Protein AF-A0A540KJJ9-F1 (afdb_monomer)

Mean predicted aligned error: 3.48 Å

Solvent-accessible surface area (backbone atoms only — not comparable to full-atom values): 4066 Å² total; per-residue (Å²): 139,85,90,86,86,88,87,81,93,78,87,77,96,73,62,94,82,57,53,62,90,62,44,50,59,56,52,51,47,53,52,52,30,50,50,54,36,52,54,36,53,74,70,66,48,56,70,67,62,36,53,50,53,31,50,54,51,52,55,66,79,75,112

Organism: Malus baccata (NCBI:txid106549)

Nearest PDB structures (foldseek):
  2gez-assembly1_A  TM=9.988E-01  e=2.755E-05  Lupinus luteus
  8bqo-assembly1_AAA  TM=9.185E-01  e=2.141E-01  Escherichia coli
  7qsf-assembly1_CCC  TM=8.978E-01  e=1.887E-01  Escherichia coli
  7w59-assembly1_U  TM=6.824E-01  e=2.209E+00  Homo sapiens

pLDDT: mean 92.71, std 10.4, range [51.25, 98.5]

Structure (mmCIF, N/CA/C/O backbone):
data_AF-A0A540KJJ9-F1
#
_entry.id   AF-A0A540KJJ9-F1
#
loop_
_atom_site.group_PDB
_atom_site.id
_atom_site.type_symbol
_atom_site.label_atom_id
_atom_site.label_alt_id
_atom_site.label_comp_id
_atom_site.label_asym_id
_atom_site.la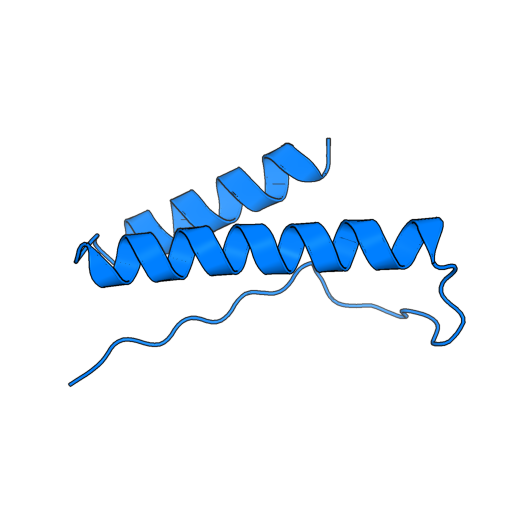bel_entity_id
_atom_site.label_seq_id
_atom_site.pdbx_PDB_ins_code
_atom_site.Cartn_x
_atom_site.Cartn_y
_atom_site.Cartn_z
_atom_site.occupancy
_atom_site.B_iso_or_equiv
_atom_site.auth_seq_id
_atom_site.auth_comp_id
_atom_site.auth_asym_id
_atom_site.auth_atom_id
_atom_site.pdbx_PDB_model_num
ATOM 1 N N . MET A 1 1 ? -18.529 -4.174 11.974 1.00 63.34 1 MET A N 1
ATOM 2 C CA . MET A 1 1 ? -17.905 -3.282 10.969 1.00 63.34 1 MET A CA 1
ATOM 3 C C . MET A 1 1 ? -16.428 -3.637 10.899 1.00 63.34 1 MET A C 1
ATOM 5 O O . MET A 1 1 ? -15.884 -3.976 11.940 1.00 63.34 1 MET A O 1
ATOM 9 N N . GLY A 1 2 ? -15.827 -3.660 9.707 1.00 90.94 2 GLY A N 1
ATOM 10 C CA . GLY A 1 2 ? -14.415 -4.018 9.500 1.00 90.94 2 GLY A CA 1
ATOM 11 C C . GLY A 1 2 ? -13.578 -2.816 9.062 1.00 90.94 2 GLY A C 1
ATOM 12 O O . GLY A 1 2 ? -14.136 -1.771 8.731 1.00 90.94 2 GLY A O 1
ATOM 13 N N . TRP A 1 3 ? -12.256 -2.966 9.064 1.00 96.81 3 TRP A N 1
ATOM 14 C CA . TRP A 1 3 ? -11.326 -1.965 8.543 1.00 96.81 3 TRP A CA 1
ATOM 15 C C . TRP A 1 3 ? -11.095 -2.146 7.038 1.00 96.81 3 TRP A C 1
ATOM 17 O O . TRP A 1 3 ? -11.319 -3.219 6.479 1.00 96.81 3 TRP A O 1
ATOM 27 N N . ALA A 1 4 ? -10.617 -1.086 6.392 1.00 97.56 4 ALA A N 1
ATOM 28 C CA . ALA A 1 4 ? -10.103 -1.104 5.030 1.00 97.56 4 ALA A CA 1
ATOM 29 C C . ALA A 1 4 ? -8.888 -0.174 4.954 1.00 97.56 4 ALA A C 1
ATOM 31 O O . ALA A 1 4 ? -8.840 0.835 5.657 1.00 97.56 4 ALA A O 1
ATOM 32 N N . ILE A 1 5 ? -7.918 -0.513 4.106 1.00 97.56 5 ILE A N 1
ATOM 33 C CA . ILE A 1 5 ? -6.712 0.286 3.883 1.00 97.56 5 ILE A CA 1
ATOM 34 C C . ILE A 1 5 ? -6.362 0.303 2.400 1.00 97.56 5 ILE A C 1
ATOM 36 O O . ILE A 1 5 ? -6.508 -0.700 1.703 1.00 97.56 5 ILE A O 1
ATOM 40 N N . ALA A 1 6 ? -5.899 1.457 1.936 1.00 97.12 6 ALA A N 1
ATOM 41 C CA . ALA A 1 6 ? -5.341 1.657 0.611 1.00 97.12 6 ALA A CA 1
ATOM 42 C C . ALA A 1 6 ? -4.104 2.556 0.726 1.00 97.12 6 ALA A C 1
ATOM 44 O O . ALA A 1 6 ? -4.047 3.429 1.590 1.00 97.12 6 ALA A O 1
ATOM 45 N N . LEU A 1 7 ? -3.128 2.340 -0.153 1.00 95.50 7 LEU A N 1
ATOM 46 C CA . LEU A 1 7 ? -1.905 3.133 -0.259 1.00 95.50 7 LEU A CA 1
ATOM 47 C C . LEU A 1 7 ? -1.465 3.207 -1.726 1.00 95.50 7 LEU A C 1
ATOM 49 O O . LEU A 1 7 ? -1.829 2.347 -2.530 1.00 95.50 7 LEU A O 1
ATOM 53 N N . HIS A 1 8 ? -0.677 4.223 -2.075 1.00 94.94 8 HIS A N 1
ATOM 54 C CA . HIS A 1 8 ? -0.083 4.371 -3.404 1.00 94.94 8 HIS A CA 1
ATOM 55 C C . HIS A 1 8 ? 1.361 4.885 -3.303 1.00 94.94 8 HIS A C 1
ATOM 57 O O . HIS A 1 8 ? 1.687 5.659 -2.410 1.00 94.94 8 HIS A O 1
ATOM 63 N N . GLY A 1 9 ? 2.220 4.476 -4.242 1.00 93.00 9 GLY A N 1
ATOM 64 C CA . GLY A 1 9 ? 3.633 4.886 -4.326 1.00 93.00 9 GLY A CA 1
ATOM 65 C C . GLY A 1 9 ? 3.882 6.055 -5.289 1.00 93.00 9 GLY A C 1
ATOM 66 O O . GLY A 1 9 ? 4.924 6.110 -5.935 1.00 93.00 9 GLY A O 1
ATOM 67 N N . GLY A 1 10 ? 2.894 6.940 -5.445 1.00 92.62 10 GLY A N 1
ATOM 68 C CA . GLY A 1 10 ? 2.880 8.001 -6.463 1.00 92.62 10 GLY A CA 1
ATOM 69 C C . GLY A 1 10 ? 2.257 7.584 -7.805 1.00 92.62 10 GLY A C 1
ATOM 70 O O . GLY A 1 10 ? 2.173 6.404 -8.138 1.00 92.62 10 GLY A O 1
ATOM 71 N N . ALA A 1 11 ? 1.779 8.571 -8.563 1.00 94.94 11 ALA A N 1
ATOM 72 C CA . ALA A 1 11 ? 1.172 8.396 -9.883 1.00 94.94 11 ALA A CA 1
ATOM 73 C C . ALA A 1 11 ? 1.964 9.182 -10.940 1.00 94.94 11 ALA A C 1
ATOM 75 O O . ALA A 1 11 ? 2.592 10.190 -10.620 1.00 94.94 11 ALA A O 1
ATOM 76 N N . GLY A 1 12 ? 1.932 8.731 -12.195 1.00 96.00 12 GLY A N 1
ATOM 77 C CA . GLY A 1 12 ? 2.630 9.383 -13.303 1.00 96.00 12 GLY A CA 1
ATOM 78 C C . GLY A 1 12 ? 2.589 8.557 -14.587 1.00 96.00 12 GLY A C 1
ATOM 79 O O . GLY A 1 12 ? 1.894 7.543 -14.656 1.00 96.00 12 GLY A O 1
ATOM 80 N N . ASP A 1 13 ? 3.359 8.982 -15.588 1.00 97.88 13 ASP A N 1
ATOM 81 C CA . ASP A 1 13 ? 3.532 8.257 -16.853 1.00 97.88 13 ASP A CA 1
ATOM 82 C C . ASP A 1 13 ? 4.476 7.055 -16.665 1.00 97.88 13 ASP A C 1
ATOM 84 O O . ASP A 1 13 ? 5.677 7.108 -16.9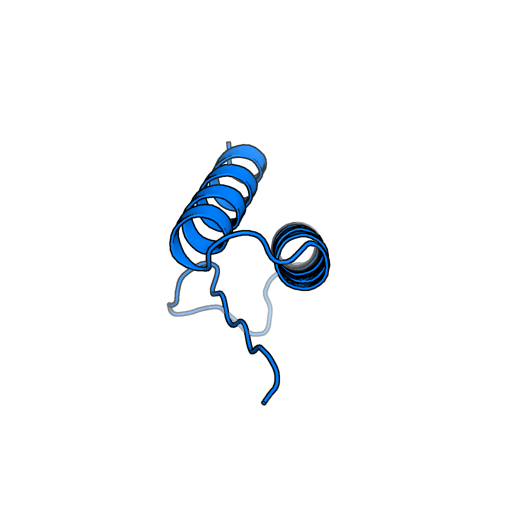40 1.00 97.88 13 ASP A O 1
ATOM 88 N N . ILE A 1 14 ? 3.951 5.984 -16.065 1.00 96.25 14 ILE A N 1
ATOM 89 C CA . ILE A 1 14 ? 4.699 4.755 -15.783 1.00 96.25 14 ILE A CA 1
ATOM 90 C C . ILE A 1 14 ? 4.631 3.856 -17.027 1.00 96.25 14 ILE A C 1
ATOM 92 O O . ILE A 1 14 ? 3.554 3.345 -17.346 1.00 96.25 14 ILE A O 1
ATOM 96 N N . PRO A 1 15 ? 5.755 3.601 -17.724 1.00 97.12 15 PRO A N 1
ATOM 97 C CA . PRO A 1 15 ? 5.733 2.811 -18.946 1.00 97.12 15 PRO A CA 1
ATOM 98 C C . PRO A 1 15 ? 5.386 1.349 -18.653 1.00 97.12 15 PRO A C 1
ATOM 100 O O . PRO A 1 15 ? 5.924 0.744 -17.725 1.00 97.12 15 PRO A O 1
ATOM 103 N N . LEU A 1 16 ? 4.565 0.735 -19.509 1.00 96.19 16 LEU A N 1
ATOM 104 C CA . LEU A 1 16 ? 4.254 -0.702 -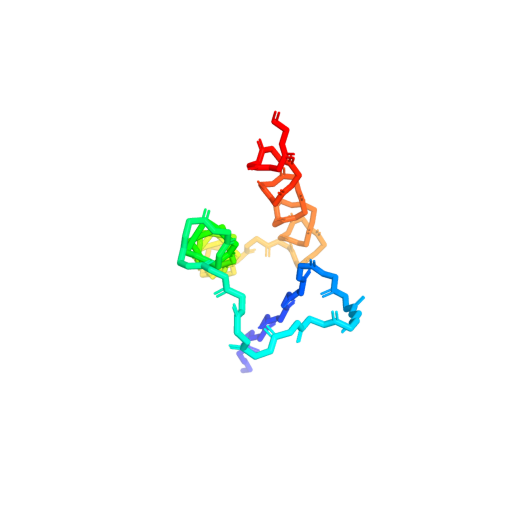19.425 1.00 96.19 16 LEU A CA 1
ATOM 105 C C . LEU A 1 16 ? 5.504 -1.582 -19.585 1.00 96.19 16 LEU A C 1
ATOM 107 O O . LEU A 1 16 ? 5.560 -2.691 -19.063 1.00 96.19 16 LEU A O 1
ATOM 111 N N . SER A 1 17 ? 6.524 -1.073 -20.280 1.00 97.19 17 SER A N 1
ATOM 112 C CA . SER A 1 17 ? 7.817 -1.726 -20.484 1.00 97.19 17 SER A CA 1
ATOM 113 C C . SE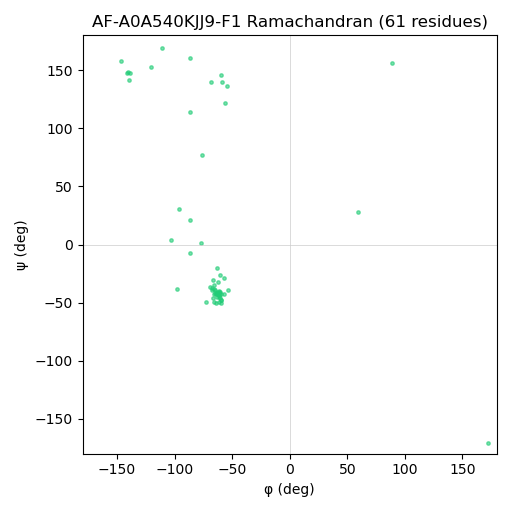R A 1 17 ? 8.822 -1.456 -19.358 1.00 97.19 17 SER A C 1
ATOM 115 O O . SER A 1 17 ? 10.028 -1.549 -19.592 1.00 97.19 17 SER A O 1
ATOM 117 N N . LEU A 1 18 ? 8.369 -1.059 -18.160 1.00 96.94 18 LEU A N 1
ATOM 118 C CA . LEU A 1 18 ? 9.264 -0.775 -17.039 1.00 96.94 18 LEU A CA 1
ATOM 119 C C . LEU A 1 18 ? 10.140 -2.010 -16.736 1.00 96.94 18 LEU A C 1
ATOM 121 O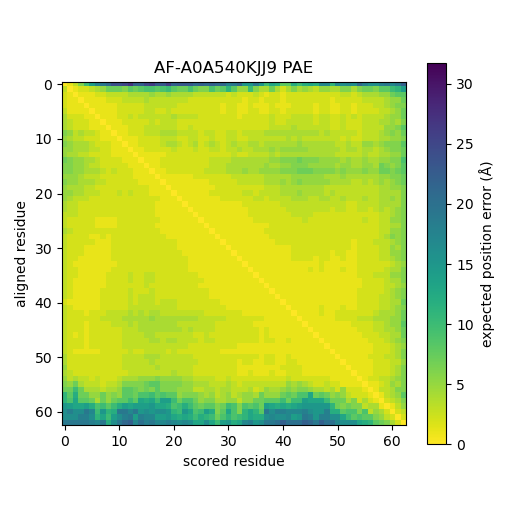 O . LEU A 1 18 ? 9.592 -3.075 -16.431 1.00 96.94 18 LEU A O 1
ATOM 125 N N . PRO A 1 19 ? 11.481 -1.886 -16.788 1.00 97.94 19 PRO A N 1
ATOM 126 C CA . PRO A 1 19 ? 12.365 -3.027 -16.594 1.00 97.94 19 PRO A CA 1
ATOM 127 C C . PRO A 1 19 ? 12.177 -3.700 -15.222 1.00 97.94 19 PRO A C 1
ATOM 129 O O . PRO A 1 19 ? 11.889 -3.001 -14.238 1.00 97.94 19 PRO A O 1
ATOM 132 N N . PRO A 1 20 ? 12.334 -5.035 -15.111 1.00 97.31 20 PRO A N 1
ATOM 133 C CA . PRO A 1 20 ? 12.125 -5.768 -13.861 1.00 97.31 20 PRO A CA 1
ATOM 134 C C . PRO A 1 20 ? 12.931 -5.231 -12.675 1.00 97.31 20 PRO A C 1
ATOM 136 O O . PRO A 1 20 ? 12.391 -5.118 -11.580 1.00 97.31 20 PRO A O 1
ATOM 139 N N . GLU A 1 21 ? 14.178 -4.822 -12.890 1.00 96.94 21 GLU A N 1
ATOM 140 C CA . GLU A 1 21 ? 15.071 -4.245 -11.882 1.00 96.94 21 GLU A CA 1
ATOM 141 C C . GLU A 1 21 ? 14.556 -2.920 -11.301 1.00 96.94 21 GLU A C 1
ATOM 143 O O . GLU A 1 21 ? 14.927 -2.536 -10.197 1.00 96.94 21 GLU A O 1
ATOM 148 N N . ARG A 1 22 ? 13.652 -2.235 -12.012 1.00 95.06 22 ARG A N 1
ATOM 149 C CA . ARG A 1 22 ? 12.954 -1.036 -11.532 1.00 95.06 22 ARG A CA 1
ATOM 150 C C . ARG A 1 22 ? 11.560 -1.370 -10.999 1.00 95.06 22 ARG A C 1
ATOM 152 O O . ARG A 1 22 ? 11.123 -0.766 -10.020 1.00 95.06 22 ARG A O 1
ATOM 159 N N . ARG A 1 23 ? 10.835 -2.292 -11.631 1.00 96.12 23 ARG A N 1
ATOM 160 C CA . ARG A 1 23 ? 9.460 -2.650 -11.247 1.00 96.12 23 ARG A CA 1
ATOM 161 C C . ARG A 1 23 ? 9.409 -3.456 -9.948 1.00 96.12 23 ARG A C 1
ATOM 163 O O . ARG A 1 23 ? 8.644 -3.112 -9.051 1.00 96.12 23 ARG A O 1
ATOM 170 N N . LEU A 1 24 ? 10.223 -4.507 -9.840 1.00 96.44 24 LEU A N 1
ATOM 171 C CA . LEU A 1 24 ? 10.167 -5.461 -8.730 1.00 96.44 24 LEU A CA 1
ATOM 172 C C . LEU A 1 24 ? 10.442 -4.817 -7.361 1.00 96.44 24 LEU A C 1
ATOM 174 O O . LEU A 1 24 ? 9.681 -5.126 -6.444 1.00 96.44 24 LEU A O 1
ATOM 178 N N . PRO A 1 25 ? 11.415 -3.893 -7.198 1.00 94.69 25 PRO A N 1
ATOM 179 C CA . PRO A 1 25 ? 11.610 -3.207 -5.920 1.00 94.69 25 PRO A CA 1
ATOM 180 C C . PRO A 1 25 ? 10.394 -2.376 -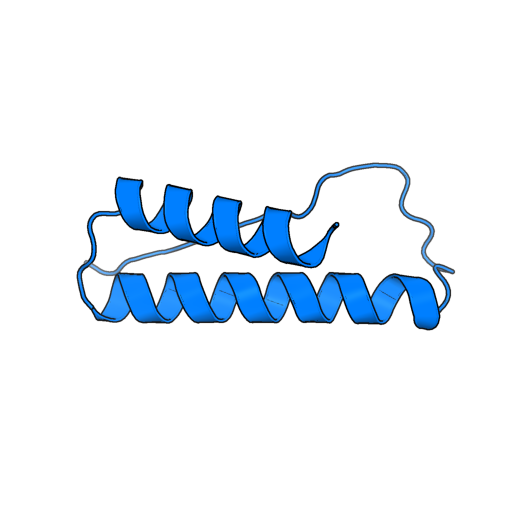5.492 1.00 94.69 25 PRO A C 1
ATOM 182 O O . PRO A 1 25 ? 9.983 -2.445 -4.340 1.00 94.69 25 PRO A O 1
ATOM 185 N N . ARG A 1 26 ? 9.746 -1.660 -6.426 1.00 94.94 26 ARG A N 1
ATOM 186 C CA . ARG A 1 26 ? 8.540 -0.861 -6.130 1.00 94.94 26 ARG A CA 1
ATOM 187 C C . ARG A 1 26 ? 7.373 -1.738 -5.684 1.00 94.94 26 ARG A C 1
ATOM 189 O O . ARG A 1 26 ? 6.676 -1.412 -4.731 1.00 94.94 26 ARG A O 1
ATOM 196 N N . GLU A 1 27 ? 7.167 -2.871 -6.352 1.00 96.06 27 GLU A N 1
ATOM 197 C CA . GLU A 1 27 ? 6.130 -3.821 -5.945 1.00 96.06 27 GLU A CA 1
ATOM 198 C C . GLU A 1 27 ? 6.441 -4.482 -4.600 1.00 96.06 27 GLU A C 1
ATOM 200 O O . GLU A 1 27 ? 5.527 -4.712 -3.813 1.00 96.06 27 GLU A O 1
ATOM 205 N N . ALA A 1 28 ? 7.707 -4.821 -4.337 1.00 95.44 28 ALA A N 1
ATOM 206 C CA . ALA A 1 28 ? 8.129 -5.373 -3.053 1.00 95.44 28 ALA A CA 1
ATOM 207 C C . ALA A 1 28 ? 7.858 -4.381 -1.915 1.00 95.44 28 ALA A C 1
ATOM 209 O O . ALA A 1 28 ? 7.235 -4.769 -0.929 1.00 95.44 28 ALA A O 1
ATOM 210 N N . CYS A 1 29 ? 8.204 -3.108 -2.118 1.00 94.69 29 CYS A N 1
ATOM 211 C CA . CYS A 1 29 ? 7.945 -2.034 -1.165 1.00 94.69 29 CYS A CA 1
ATOM 212 C C . CYS A 1 29 ? 6.448 -1.871 -0.866 1.00 94.69 29 CYS A C 1
ATOM 214 O O . CYS A 1 29 ? 6.025 -1.929 0.288 1.00 94.69 29 CYS A O 1
ATOM 216 N N . ILE A 1 30 ? 5.602 -1.783 -1.902 1.00 95.50 30 ILE A N 1
ATOM 217 C CA . ILE A 1 30 ? 4.145 -1.665 -1.714 1.00 95.50 30 ILE A CA 1
ATOM 218 C C . ILE A 1 30 ? 3.581 -2.882 -0.962 1.00 95.50 30 ILE A C 1
ATOM 220 O O . ILE A 1 30 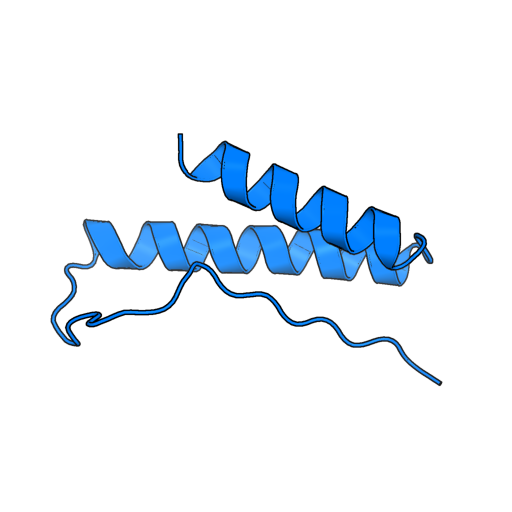? 2.732 -2.717 -0.084 1.00 95.50 30 ILE A O 1
ATOM 224 N N . ARG A 1 31 ? 4.052 -4.103 -1.266 1.00 96.94 31 ARG A N 1
ATOM 225 C CA . ARG A 1 31 ? 3.646 -5.314 -0.528 1.00 96.94 31 ARG A CA 1
ATOM 226 C C . ARG A 1 31 ? 4.068 -5.251 0.941 1.00 96.94 31 ARG A C 1
ATOM 228 O O . ARG A 1 31 ? 3.277 -5.642 1.796 1.00 96.94 31 ARG A O 1
ATOM 235 N N . HIS A 1 32 ? 5.277 -4.772 1.230 1.00 96.00 32 HIS A N 1
ATOM 236 C CA . HIS A 1 32 ? 5.788 -4.650 2.594 1.00 96.00 32 HIS A CA 1
ATOM 237 C C . HIS A 1 32 ? 4.995 -3.620 3.410 1.00 96.00 32 HIS A C 1
ATOM 239 O O . HIS A 1 32 ? 4.474 -3.946 4.477 1.00 96.00 32 HIS A O 1
ATOM 245 N N . CYS A 1 33 ? 4.791 -2.424 2.856 1.00 96.88 33 CYS A N 1
ATOM 246 C CA . CYS A 1 33 ? 4.000 -1.365 3.483 1.00 96.88 33 CYS A CA 1
ATOM 247 C C . CYS A 1 33 ? 2.549 -1.805 3.738 1.00 96.88 33 CYS A C 1
ATOM 249 O O . CYS A 1 33 ? 2.003 -1.573 4.817 1.00 96.88 33 CYS A O 1
ATOM 251 N N . LEU A 1 34 ? 1.926 -2.498 2.773 1.00 97.81 34 LEU A N 1
ATOM 252 C CA . LEU A 1 34 ? 0.582 -3.054 2.946 1.00 97.81 34 LEU A CA 1
ATOM 253 C C . LEU A 1 34 ? 0.539 -4.089 4.076 1.00 97.81 34 LEU A C 1
ATOM 255 O O . LEU A 1 34 ? -0.403 -4.087 4.866 1.00 97.81 34 LEU A O 1
ATOM 259 N N . HIS A 1 35 ? 1.540 -4.969 4.156 1.00 97.88 35 HIS A N 1
ATOM 260 C CA . HIS A 1 35 ? 1.619 -5.974 5.211 1.00 97.88 35 HIS A CA 1
ATOM 261 C C . HIS A 1 35 ? 1.666 -5.324 6.598 1.00 97.88 35 HIS A C 1
ATOM 263 O O . HIS A 1 35 ? 0.861 -5.681 7.456 1.00 97.88 35 HIS A O 1
ATOM 269 N N . ILE A 1 36 ? 2.525 -4.320 6.788 1.00 97.69 36 ILE A N 1
ATOM 270 C CA . ILE A 1 36 ? 2.628 -3.572 8.049 1.00 97.69 36 ILE A CA 1
ATOM 271 C C . ILE A 1 36 ? 1.299 -2.901 8.412 1.00 97.69 36 ILE A C 1
ATOM 273 O O . ILE A 1 36 ? 0.819 -3.062 9.535 1.00 97.69 36 ILE A O 1
ATOM 277 N N . GLY A 1 37 ? 0.658 -2.212 7.462 1.00 97.75 37 GLY A N 1
ATOM 278 C CA . GLY A 1 37 ? -0.630 -1.557 7.705 1.00 97.75 37 GLY A CA 1
ATOM 279 C C . GLY A 1 37 ? -1.745 -2.540 8.084 1.00 97.75 37 GLY A C 1
ATOM 280 O O . GLY A 1 37 ? -2.529 -2.274 8.994 1.00 97.75 37 GLY A O 1
ATOM 281 N N . VAL A 1 38 ? -1.793 -3.708 7.434 1.00 98.38 38 VAL A N 1
ATOM 282 C CA . VAL A 1 38 ? -2.745 -4.781 7.767 1.00 98.38 38 VAL A CA 1
ATOM 283 C C . VAL A 1 38 ? -2.513 -5.317 9.180 1.00 98.38 38 VAL A C 1
ATOM 285 O O . VAL A 1 38 ? -3.480 -5.495 9.921 1.00 98.38 38 VAL A O 1
ATOM 288 N N . GLU A 1 39 ? -1.264 -5.572 9.571 1.00 98.50 39 GLU A N 1
ATOM 289 C CA . GLU A 1 39 ? -0.953 -6.071 10.915 1.00 98.50 39 GLU A CA 1
ATOM 290 C C . GLU A 1 39 ? -1.280 -5.034 12.001 1.00 98.50 39 GLU A C 1
ATOM 292 O O . GLU A 1 39 ? -1.865 -5.387 13.025 1.00 98.50 39 GLU A O 1
ATOM 297 N N . ALA A 1 40 ? -1.025 -3.748 11.752 1.00 98.19 40 ALA A N 1
ATOM 298 C CA . ALA A 1 40 ? -1.388 -2.676 12.678 1.00 98.19 40 ALA A CA 1
ATOM 299 C C . ALA A 1 40 ? -2.917 -2.539 12.842 1.00 98.19 40 ALA A C 1
ATOM 301 O O . ALA A 1 40 ? -3.428 -2.431 13.959 1.00 98.19 40 ALA A O 1
ATOM 302 N N . LEU A 1 41 ? -3.686 -2.643 11.752 1.00 98.31 41 LEU A N 1
ATOM 303 C CA . LEU A 1 41 ? -5.154 -2.642 11.826 1.00 98.31 41 LEU A CA 1
ATOM 304 C C . LEU A 1 41 ? -5.702 -3.866 12.565 1.00 98.31 41 LEU A C 1
ATOM 306 O O . LEU A 1 41 ? -6.641 -3.737 13.352 1.00 98.31 41 LEU A O 1
ATOM 310 N N . LYS A 1 42 ? -5.110 -5.051 12.367 1.00 98.00 42 LYS A N 1
ATOM 311 C CA . LYS A 1 42 ? -5.448 -6.253 13.150 1.00 98.00 42 LYS A CA 1
ATOM 312 C C . LYS A 1 42 ? -5.152 -6.076 14.641 1.00 98.00 42 LYS A C 1
ATOM 314 O O . LYS A 1 42 ? -5.886 -6.621 15.463 1.00 98.00 42 LYS A O 1
ATOM 319 N N . ALA A 1 43 ? -4.122 -5.306 14.987 1.00 97.94 43 ALA A N 1
ATOM 320 C CA . ALA A 1 43 ? -3.776 -4.962 16.364 1.00 97.94 43 ALA A CA 1
ATOM 321 C C . ALA A 1 43 ? -4.685 -3.877 16.982 1.00 97.94 43 ALA A C 1
ATOM 323 O O . ALA A 1 43 ? -4.497 -3.522 18.143 1.00 97.94 43 ALA A O 1
ATOM 324 N N . ASN A 1 44 ? -5.694 -3.383 16.251 1.00 96.94 44 ASN A N 1
ATOM 325 C CA . ASN A 1 44 ? -6.555 -2.259 16.640 1.00 96.94 44 ASN A CA 1
ATOM 326 C C . ASN A 1 44 ? -5.786 -0.948 16.888 1.00 96.94 44 ASN A C 1
ATOM 328 O O . ASN A 1 44 ? -6.240 -0.101 17.660 1.00 96.94 44 ASN A O 1
ATOM 332 N N . THR A 1 45 ? -4.638 -0.764 16.230 1.00 97.94 45 THR A N 1
ATOM 333 C CA . THR A 1 45 ? -3.922 0.516 16.223 1.00 97.94 45 THR A CA 1
ATOM 334 C C . THR A 1 45 ? -4.828 1.619 15.647 1.00 97.94 45 THR A C 1
ATOM 336 O O . THR A 1 45 ? -5.550 1.361 14.674 1.00 97.94 45 THR A O 1
ATOM 339 N N . PRO A 1 46 ? -4.826 2.843 16.214 1.00 98.06 46 PRO A N 1
ATOM 340 C CA . PRO A 1 46 ? -5.613 3.955 15.690 1.00 98.06 46 PRO A CA 1
ATOM 341 C C . PRO A 1 46 ? -5.317 4.212 14.204 1.00 98.06 46 PRO A C 1
ATOM 343 O O . PRO A 1 46 ? -4.151 4.246 13.819 1.00 98.06 46 PRO A O 1
ATOM 346 N N . PRO A 1 47 ? -6.333 4.441 13.349 1.00 97.69 47 PRO A N 1
ATOM 347 C CA . PRO A 1 47 ? -6.113 4.611 11.911 1.00 97.69 47 PRO A CA 1
ATOM 348 C C . PRO A 1 47 ? -5.146 5.741 11.526 1.00 97.69 47 PRO A C 1
ATOM 350 O O . PRO A 1 47 ? -4.492 5.641 10.492 1.00 97.69 47 PRO A O 1
ATOM 353 N N . LEU A 1 48 ? -5.052 6.799 12.343 1.00 98.00 48 LEU A N 1
ATOM 354 C CA . LEU A 1 48 ? -4.084 7.882 12.146 1.00 98.00 48 LEU A CA 1
ATOM 355 C C . LEU A 1 48 ? -2.645 7.362 12.276 1.00 98.00 48 LEU A C 1
ATOM 357 O O . LEU A 1 48 ? -1.848 7.547 11.361 1.00 98.00 48 LEU A O 1
ATOM 361 N N . ASP A 1 49 ? -2.361 6.634 13.355 1.00 98.19 49 ASP A N 1
ATOM 362 C CA . ASP A 1 49 ? -1.045 6.052 13.628 1.00 98.19 49 ASP A CA 1
ATOM 363 C C . ASP A 1 49 ? -0.688 4.972 12.592 1.00 98.19 49 ASP A C 1
ATOM 365 O O . ASP A 1 49 ? 0.463 4.842 12.187 1.00 98.19 49 ASP A O 1
ATOM 369 N N . VAL A 1 50 ? -1.680 4.210 12.107 1.00 97.88 50 VAL A N 1
ATOM 370 C CA . VAL A 1 50 ? -1.478 3.260 10.998 1.00 97.88 50 VAL A CA 1
ATOM 371 C C . VAL A 1 50 ? -1.034 3.988 9.728 1.00 97.88 50 VAL A C 1
ATOM 373 O O . VAL A 1 50 ? -0.136 3.511 9.037 1.00 97.88 50 VAL A O 1
ATOM 376 N N . ALA A 1 51 ? -1.660 5.121 9.398 1.00 96.06 51 ALA A N 1
ATOM 377 C CA . ALA A 1 51 ? -1.311 5.884 8.204 1.00 96.06 51 ALA A CA 1
ATOM 378 C C . ALA A 1 51 ? 0.111 6.459 8.296 1.00 96.06 51 ALA A C 1
ATOM 380 O O . ALA A 1 51 ? 0.859 6.366 7.325 1.00 96.06 51 ALA A O 1
ATOM 381 N N . GLU A 1 52 ? 0.494 6.992 9.457 1.00 96.88 52 GLU A N 1
ATOM 382 C CA . GLU A 1 52 ? 1.854 7.476 9.721 1.00 96.88 52 GLU A CA 1
ATOM 383 C C . GLU A 1 52 ? 2.887 6.344 9.608 1.00 96.88 52 GLU A C 1
ATOM 385 O O . GLU A 1 52 ? 3.830 6.446 8.826 1.00 96.88 52 GLU A O 1
ATOM 390 N N . LEU A 1 53 ? 2.645 5.205 10.266 1.00 95.81 53 LEU A N 1
ATOM 391 C CA . LEU A 1 53 ? 3.525 4.033 10.213 1.00 95.81 53 LEU A CA 1
ATOM 392 C C . LEU A 1 53 ? 3.759 3.525 8.779 1.00 95.81 53 LEU A C 1
ATOM 394 O O . LEU A 1 53 ? 4.880 3.170 8.400 1.00 95.81 53 LEU A O 1
ATOM 398 N N . VAL A 1 54 ? 2.697 3.470 7.970 1.00 94.88 54 VAL A N 1
ATOM 399 C CA . VAL A 1 54 ? 2.777 3.044 6.564 1.00 94.88 54 VAL A CA 1
ATOM 400 C C . VAL A 1 54 ? 3.565 4.050 5.718 1.00 94.88 54 VAL A C 1
ATOM 402 O O . VAL A 1 54 ? 4.319 3.630 4.839 1.00 94.88 54 VAL A O 1
ATOM 405 N N . LEU A 1 55 ? 3.429 5.355 5.979 1.00 91.81 55 LEU A N 1
ATOM 406 C CA . LEU A 1 55 ? 4.201 6.395 5.290 1.00 91.81 55 LEU A CA 1
ATOM 407 C C . LEU A 1 55 ? 5.692 6.314 5.632 1.00 91.81 55 LEU A C 1
ATOM 409 O O . LEU A 1 55 ? 6.516 6.323 4.718 1.00 91.81 55 LEU A O 1
ATOM 413 N N . ASP A 1 56 ? 6.036 6.167 6.910 1.00 90.06 56 ASP A N 1
ATOM 414 C CA . ASP A 1 56 ? 7.429 6.075 7.361 1.00 90.06 56 ASP A CA 1
ATOM 415 C C . ASP A 1 56 ? 8.141 4.859 6.766 1.00 90.06 56 ASP A C 1
ATOM 417 O O . ASP A 1 56 ? 9.259 4.970 6.254 1.00 90.06 56 ASP A O 1
ATOM 421 N N . THR A 1 57 ? 7.463 3.708 6.753 1.00 84.19 57 THR A N 1
ATOM 422 C CA . THR A 1 57 ? 7.982 2.479 6.133 1.00 84.19 57 THR A CA 1
ATOM 423 C C . THR A 1 57 ? 8.239 2.689 4.638 1.00 84.19 57 THR A C 1
ATOM 425 O O . THR A 1 57 ? 9.302 2.339 4.128 1.00 84.19 57 THR A O 1
ATOM 428 N N . CYS A 1 58 ? 7.289 3.308 3.931 1.00 77.88 58 CYS A N 1
ATOM 429 C 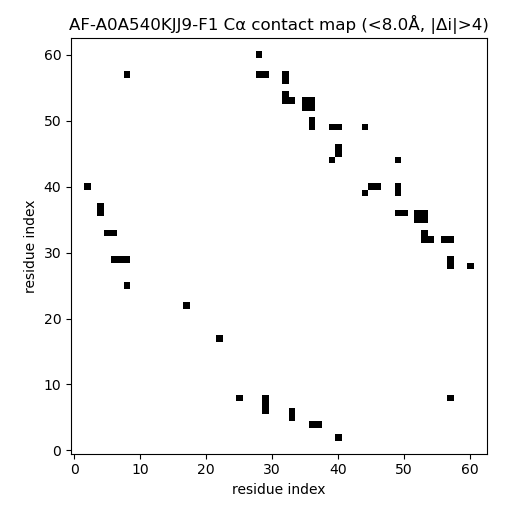CA . CYS A 1 58 ? 7.407 3.573 2.499 1.00 77.88 58 CYS A CA 1
ATOM 430 C C . CYS A 1 58 ? 8.582 4.514 2.192 1.00 77.88 58 CYS A C 1
ATOM 432 O O . CYS A 1 58 ? 9.328 4.294 1.240 1.00 77.88 58 CYS A O 1
ATOM 434 N N . CYS A 1 59 ? 8.787 5.550 3.006 1.00 71.06 59 CYS A N 1
ATOM 435 C CA . CYS A 1 59 ? 9.891 6.494 2.838 1.00 71.06 59 CYS A CA 1
ATOM 436 C C . CYS A 1 59 ? 11.262 5.866 3.135 1.00 71.06 59 CYS A C 1
ATOM 438 O O . CYS A 1 59 ? 12.228 6.178 2.440 1.00 71.06 59 CYS A O 1
ATOM 440 N N . ALA A 1 60 ? 11.352 4.969 4.123 1.00 73.00 60 ALA A N 1
ATOM 441 C CA . ALA A 1 60 ? 12.602 4.311 4.503 1.00 73.00 60 ALA A CA 1
ATOM 442 C C . ALA A 1 60 ? 13.150 3.366 3.418 1.00 73.00 60 ALA A C 1
ATOM 444 O O . ALA A 1 60 ? 14.361 3.221 3.297 1.00 73.00 60 ALA A O 1
ATOM 445 N N . GLU A 1 61 ? 12.283 2.752 2.609 1.00 62.50 61 GLU A N 1
ATOM 446 C CA . GLU A 1 61 ? 12.691 1.836 1.530 1.00 62.50 61 GLU A CA 1
ATOM 447 C C . GLU A 1 61 ? 13.021 2.536 0.198 1.00 62.50 61 GLU A C 1
ATOM 449 O O . GLU A 1 61 ? 13.482 1.890 -0.744 1.00 62.50 61 GLU A O 1
ATOM 454 N N . ASN A 1 62 ? 12.774 3.846 0.096 1.00 57.38 62 ASN A N 1
ATOM 455 C CA . ASN A 1 62 ? 13.023 4.646 -1.109 1.00 57.38 62 ASN A CA 1
ATOM 456 C C . ASN A 1 62 ? 14.292 5.524 -1.026 1.00 57.38 62 ASN A C 1
ATOM 458 O O . ASN A 1 62 ? 14.547 6.289 -1.960 1.00 57.38 62 ASN A O 1
ATOM 462 N N . ASN A 1 63 ? 15.066 5.417 0.061 1.00 51.25 63 ASN A N 1
ATOM 463 C CA . ASN A 1 63 ? 16.344 6.107 0.304 1.00 51.25 63 ASN A CA 1
ATOM 464 C C . ASN A 1 63 ? 17.520 5.124 0.227 1.00 51.25 63 ASN A C 1
ATOM 466 O O . ASN A 1 63 ? 18.616 5.556 -0.194 1.00 51.25 63 ASN A O 1
#

Foldseek 3Di:
DADDDDDDPDDDDDDPPPDCVRPVLRVVQRVVLVVQLVVCVVVVNPVVVSVVSSVVSSVVSVD

Sequence (63 aa):
MGWAIALHGGAGDIPLSLPPERRLPREACIRHCLHIGVEALKANTPPLDVAELVLDTCCAENN

Radius of gyration: 13.35 Å; Cα contacts (8 Å, |Δi|>4): 31; chains: 1; bounding 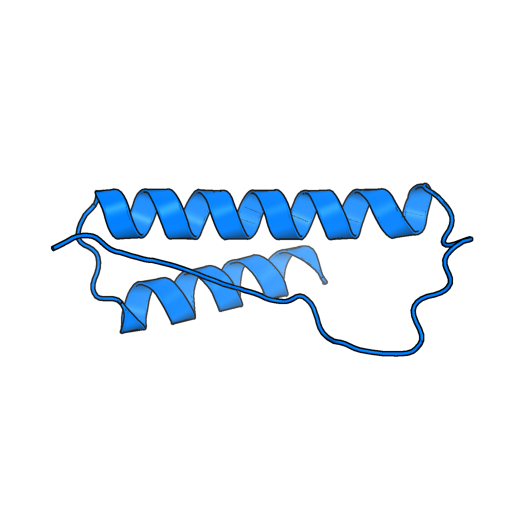box: 34×16×37 Å

Secondary structure (DSSP, 8-state):
--------S--S---TT--HHHHHHHHHHHHHHHHHHHHHHHTT--HHHHHHHHHHHHHHTT-